Protein AF-A0A1H9PJQ0-F1 (afdb_monomer_lite)

InterPro domains:
  IPR011629 Zinc chaperone CobW-like, C-terminal [PF07683] (3-71)
  IPR036627 CobW-like, C-terminal domain superfamily [G3DSA:3.30.1220.10] (1-73)

Sequence (87 aa):
MLLNRHGSQVMRVKGVLHVKDDTRPVIIHGVQHTIHPPEHVSDWPNNDRISELIFITHGITARRVTDSLETFMKAVSNHPSPRIFHA

Foldseek 3Di:
DCLVVCLVFFQKKWKWDDDPPDPFTWIWIDGRNDTDDIDTDDDDPDPPSAIAMETEGHPDDQVVVQVVQVVVCVVPHPHDGHHYHYD

Structure (mmCIF, N/CA/C/O backbone):
data_AF-A0A1H9PJQ0-F1
#
_entry.id   AF-A0A1H9PJQ0-F1
#
loop_
_atom_site.group_PDB
_atom_site.id
_atom_site.type_symbol
_atom_site.label_atom_id
_atom_site.label_alt_id
_atom_site.label_comp_id
_atom_site.label_asym_id
_atom_site.label_entity_id
_atom_site.label_seq_id
_atom_site.pdbx_PDB_ins_code
_atom_site.Cartn_x
_atom_site.Cartn_y
_atom_site.Cartn_z
_atom_site.occupancy
_atom_site.B_iso_or_equiv
_atom_site.auth_seq_id
_atom_site.auth_comp_id
_atom_site.auth_asym_id
_atom_site.auth_atom_id
_atom_site.pdbx_PDB_model_num
ATOM 1 N N . MET A 1 1 ? -4.790 -9.914 8.126 1.00 67.88 1 MET A N 1
ATOM 2 C CA . MET A 1 1 ? -5.295 -9.348 6.856 1.00 67.88 1 MET A CA 1
ATOM 3 C C . MET A 1 1 ? -6.163 -8.124 7.148 1.00 67.88 1 MET A C 1
ATOM 5 O O . MET A 1 1 ? -7.231 -8.292 7.725 1.00 67.88 1 MET A O 1
ATOM 9 N N . LEU A 1 2 ? -5.699 -6.913 6.802 1.00 83.00 2 LEU A N 1
ATOM 10 C CA . LEU A 1 2 ? -6.379 -5.638 7.104 1.00 83.00 2 LEU A CA 1
ATOM 11 C C . LEU A 1 2 ? -7.765 -5.556 6.447 1.00 83.00 2 LEU A C 1
ATOM 13 O O . LEU A 1 2 ? -8.757 -5.459 7.157 1.00 83.00 2 LEU A O 1
ATOM 17 N N . LEU A 1 3 ? -7.844 -5.668 5.118 1.00 82.38 3 LEU A N 1
ATOM 18 C CA . LEU A 1 3 ? -9.104 -5.521 4.370 1.00 82.38 3 LEU A CA 1
ATOM 19 C C . LEU A 1 3 ? -10.107 -6.644 4.646 1.00 82.38 3 LEU A C 1
ATOM 21 O O . LEU A 1 3 ? -11.307 -6.415 4.655 1.00 82.38 3 LEU A O 1
ATOM 25 N N . ASN A 1 4 ? -9.630 -7.855 4.927 1.00 79.94 4 ASN A N 1
ATOM 26 C CA . ASN A 1 4 ? -10.511 -8.960 5.302 1.00 79.94 4 ASN A CA 1
ATOM 27 C C . ASN A 1 4 ? -11.182 -8.724 6.668 1.00 79.94 4 ASN A C 1
ATOM 29 O O . ASN A 1 4 ? -12.359 -9.020 6.826 1.00 79.94 4 ASN A O 1
ATOM 33 N N . ARG A 1 5 ? -10.454 -8.168 7.648 1.00 82.38 5 ARG A N 1
ATOM 34 C CA . ARG A 1 5 ? -10.979 -7.924 9.004 1.00 82.38 5 ARG A CA 1
ATOM 35 C C . ARG A 1 5 ? -11.699 -6.581 9.141 1.00 82.38 5 ARG A C 1
ATOM 37 O O . ARG A 1 5 ? -12.620 -6.463 9.939 1.00 82.38 5 ARG A O 1
ATOM 44 N N . HIS A 1 6 ? -11.262 -5.579 8.389 1.00 83.81 6 HIS A N 1
ATOM 45 C CA . HIS A 1 6 ? -11.704 -4.191 8.498 1.00 83.81 6 HIS A CA 1
ATOM 46 C C . HIS A 1 6 ? -12.319 -3.665 7.195 1.00 83.81 6 HIS A C 1
ATOM 48 O O . HIS A 1 6 ? -12.391 -2.457 7.005 1.00 83.81 6 HIS A O 1
ATOM 54 N N . GLY A 1 7 ? -12.760 -4.535 6.282 1.00 78.56 7 GLY A N 1
ATOM 55 C CA . GLY A 1 7 ? -13.246 -4.135 4.955 1.00 78.56 7 GLY A CA 1
ATOM 56 C C . GLY A 1 7 ? -14.440 -3.179 4.978 1.00 78.56 7 GLY A C 1
ATOM 57 O O . GLY A 1 7 ? -14.568 -2.352 4.087 1.00 78.56 7 GLY A O 1
ATOM 58 N N . SER A 1 8 ? -15.277 -3.218 6.018 1.00 86.56 8 SER A N 1
ATOM 59 C CA . SER A 1 8 ? -16.359 -2.240 6.222 1.00 86.56 8 SER A CA 1
ATOM 60 C C . SER A 1 8 ? -15.869 -0.869 6.705 1.00 86.56 8 SER A C 1
ATOM 62 O O . SER A 1 8 ? -16.582 0.119 6.575 1.00 86.56 8 SER A O 1
ATOM 64 N N . GLN A 1 9 ? -14.661 -0.806 7.267 1.00 90.50 9 GLN A N 1
ATOM 65 C CA . GLN A 1 9 ? -14.033 0.400 7.809 1.00 90.50 9 GLN A CA 1
ATOM 66 C C . GLN A 1 9 ? -12.948 0.964 6.883 1.00 90.50 9 GLN A C 1
ATOM 68 O O . GLN A 1 9 ? -12.553 2.115 7.034 1.00 90.50 9 GLN A O 1
ATOM 73 N N . VAL A 1 10 ? -12.439 0.174 5.936 1.00 90.88 10 VAL A N 1
ATOM 74 C CA . VAL A 1 10 ? -11.523 0.625 4.886 1.00 90.88 10 VAL A CA 1
ATOM 75 C C . VAL A 1 10 ? -12.320 0.742 3.601 1.00 90.88 10 VAL A C 1
ATOM 77 O O . VAL A 1 10 ? -12.520 -0.234 2.895 1.00 90.88 10 VAL A O 1
ATOM 80 N N . MET A 1 11 ? -12.796 1.942 3.294 1.00 92.12 11 MET A N 1
ATOM 81 C CA . MET A 1 11 ? -13.693 2.165 2.165 1.00 92.12 11 MET A CA 1
ATOM 82 C C . MET A 1 11 ? -12.985 2.010 0.827 1.00 92.12 11 MET A C 1
ATOM 84 O O . MET A 1 11 ? -13.519 1.385 -0.093 1.00 92.12 11 MET A O 1
ATOM 88 N N . ARG A 1 12 ? -11.784 2.581 0.716 1.00 93.62 12 ARG A N 1
ATOM 89 C CA . ARG A 1 12 ? -10.934 2.456 -0.466 1.00 93.62 12 ARG A CA 1
ATOM 90 C C . ARG A 1 12 ? -9.473 2.381 -0.070 1.00 93.62 12 ARG A C 1
ATOM 92 O O . ARG A 1 12 ? -9.043 3.019 0.888 1.00 93.62 12 ARG A O 1
ATOM 99 N N . VAL A 1 13 ? -8.719 1.653 -0.878 1.00 93.94 13 VAL A N 1
ATOM 100 C CA . VAL A 1 13 ? -7.266 1.754 -0.940 1.00 93.94 13 VAL A CA 1
ATOM 101 C C . VAL A 1 13 ? -6.873 1.966 -2.393 1.00 93.94 13 VAL A C 1
ATOM 103 O O . VAL A 1 13 ? -7.410 1.323 -3.298 1.00 93.94 13 VAL A O 1
ATOM 106 N N . LYS A 1 14 ? -5.956 2.889 -2.638 1.00 95.62 14 LYS A N 1
ATOM 107 C CA . LYS A 1 14 ? -5.279 2.993 -3.929 1.00 95.62 14 LYS A CA 1
ATOM 108 C C . LYS A 1 14 ? -3.791 3.080 -3.687 1.00 95.62 14 LYS A C 1
ATOM 110 O O . LYS A 1 14 ? -3.367 3.487 -2.607 1.00 95.62 14 LYS A O 1
ATOM 115 N N . GLY A 1 15 ? -3.010 2.735 -4.692 1.00 95.56 15 GLY A N 1
ATOM 116 C CA . GLY A 1 15 ? -1.592 2.974 -4.596 1.00 95.56 15 GLY A CA 1
ATOM 117 C C . GLY A 1 15 ? -0.814 2.650 -5.842 1.00 95.56 15 GLY A C 1
ATOM 118 O O . GLY A 1 15 ? -1.317 2.016 -6.767 1.00 95.56 15 GLY A O 1
ATOM 119 N N . VAL A 1 16 ? 0.425 3.103 -5.795 1.00 96.56 16 VAL A N 1
ATOM 120 C CA . VAL A 1 16 ? 1.491 2.853 -6.750 1.00 96.56 16 VAL A CA 1
ATOM 121 C C . VAL A 1 16 ? 2.557 2.104 -5.966 1.00 96.56 16 VAL A C 1
ATOM 123 O O . VAL A 1 16 ? 2.989 2.571 -4.916 1.00 96.56 16 VAL A O 1
ATOM 126 N N . LEU A 1 17 ? 2.941 0.918 -6.414 1.00 95.25 17 LEU A N 1
ATOM 127 C CA . LEU A 1 17 ? 3.878 0.054 -5.712 1.00 95.25 17 LEU A CA 1
ATOM 128 C C . LEU A 1 17 ? 5.185 -0.052 -6.487 1.00 95.25 17 LEU A C 1
ATOM 130 O O . LEU A 1 17 ? 5.189 -0.355 -7.679 1.00 95.25 17 LEU A O 1
ATOM 134 N N . HIS A 1 18 ? 6.288 0.129 -5.768 1.00 94.75 18 HIS A N 1
ATOM 135 C CA . HIS A 1 18 ? 7.612 -0.297 -6.188 1.00 94.75 18 HIS A CA 1
ATOM 136 C C . HIS A 1 18 ? 7.777 -1.757 -5.785 1.00 94.75 18 HIS A C 1
ATOM 138 O O . HIS A 1 18 ? 7.898 -2.084 -4.601 1.00 94.75 18 HIS A O 1
ATOM 144 N N . VAL A 1 19 ? 7.691 -2.633 -6.780 1.00 92.38 19 VAL A N 1
ATOM 145 C CA . VAL A 1 19 ? 7.823 -4.074 -6.600 1.00 92.38 19 VAL A CA 1
ATOM 146 C C . VAL A 1 19 ? 9.267 -4.462 -6.867 1.00 92.38 19 VAL A C 1
ATOM 148 O O . VAL A 1 19 ? 9.896 -3.973 -7.801 1.00 92.38 19 VAL A O 1
ATOM 151 N N . LYS A 1 20 ? 9.805 -5.343 -6.025 1.00 89.88 20 LYS A N 1
ATOM 152 C CA . LYS A 1 20 ? 11.162 -5.850 -6.195 1.00 89.88 20 LYS A CA 1
ATOM 153 C C . LYS A 1 20 ? 11.294 -6.521 -7.569 1.00 89.88 20 LYS A C 1
ATOM 155 O O . LYS A 1 20 ? 10.422 -7.290 -7.957 1.00 89.88 20 LYS A O 1
ATOM 160 N N . ASP A 1 21 ? 12.404 -6.251 -8.248 1.00 90.12 21 ASP A N 1
ATOM 161 C CA . ASP A 1 21 ? 12.771 -6.846 -9.538 1.00 90.12 21 ASP A CA 1
ATOM 162 C C . ASP A 1 21 ? 11.889 -6.416 -10.741 1.00 90.12 21 ASP A C 1
ATOM 164 O O . ASP A 1 21 ? 12.091 -6.926 -11.841 1.00 90.12 21 ASP A O 1
ATOM 168 N N . ASP A 1 22 ? 10.989 -5.428 -10.588 1.00 91.75 22 ASP A N 1
ATOM 169 C CA . ASP A 1 22 ? 10.338 -4.722 -11.709 1.00 91.75 22 ASP A CA 1
ATOM 170 C C . ASP A 1 22 ? 10.622 -3.214 -11.619 1.00 91.75 22 ASP A C 1
ATOM 172 O O . ASP A 1 22 ? 10.527 -2.589 -10.562 1.00 91.75 22 ASP A O 1
ATOM 176 N N . THR A 1 23 ? 11.008 -2.614 -12.742 1.00 91.00 23 THR A N 1
ATOM 177 C CA . THR A 1 23 ? 11.300 -1.179 -12.824 1.00 91.00 23 THR A CA 1
ATOM 178 C C . THR A 1 23 ? 10.052 -0.334 -13.051 1.00 91.00 23 THR A C 1
ATOM 180 O O . THR A 1 23 ? 10.103 0.884 -12.857 1.00 91.00 23 THR A O 1
ATOM 183 N N . ARG A 1 24 ? 8.941 -0.957 -13.453 1.00 94.56 24 ARG A N 1
ATOM 184 C CA . ARG A 1 24 ? 7.650 -0.314 -13.688 1.00 94.56 24 ARG A CA 1
ATOM 185 C C . ARG A 1 24 ? 6.829 -0.240 -12.400 1.00 94.56 24 ARG A C 1
ATOM 187 O O . ARG A 1 24 ? 6.909 -1.149 -11.571 1.00 94.56 24 ARG A O 1
ATOM 194 N N . PRO A 1 25 ? 6.006 0.803 -12.219 1.00 96.69 25 PRO A N 1
ATOM 195 C CA . PRO A 1 25 ? 5.097 0.850 -11.089 1.00 96.69 25 PRO A CA 1
ATOM 196 C C . PRO A 1 25 ? 3.951 -0.142 -11.267 1.00 96.69 25 PRO A C 1
ATOM 198 O O . PRO A 1 25 ? 3.423 -0.326 -12.368 1.00 96.69 25 PRO A O 1
ATOM 201 N N . VAL A 1 26 ? 3.507 -0.708 -10.146 1.00 96.81 26 VAL A N 1
ATOM 202 C CA . VAL A 1 26 ? 2.284 -1.511 -10.086 1.00 96.81 26 VAL A CA 1
ATOM 203 C C . VAL A 1 26 ? 1.175 -0.712 -9.420 1.00 96.81 26 VAL A C 1
ATOM 205 O O . VAL A 1 26 ? 1.306 -0.278 -8.277 1.00 96.81 26 VAL A O 1
ATOM 208 N N . ILE A 1 27 ? 0.060 -0.536 -10.116 1.00 96.62 27 ILE A N 1
ATOM 209 C CA . ILE A 1 27 ? -1.125 0.132 -9.595 1.00 96.62 27 ILE A CA 1
ATOM 210 C C . ILE A 1 27 ? -1.997 -0.881 -8.859 1.00 96.62 27 ILE A C 1
ATOM 212 O O . ILE A 1 27 ? -2.309 -1.953 -9.379 1.00 96.62 27 ILE A O 1
ATOM 216 N N . ILE A 1 28 ? -2.423 -0.516 -7.649 1.00 96.00 28 ILE A N 1
ATOM 217 C CA . ILE A 1 28 ? -3.410 -1.276 -6.884 1.00 96.00 28 ILE A CA 1
ATOM 218 C C . ILE A 1 28 ? -4.665 -0.454 -6.623 1.00 96.00 28 ILE A C 1
ATOM 220 O O . ILE A 1 28 ? -4.619 0.741 -6.303 1.00 96.00 28 ILE A O 1
ATOM 224 N N . HIS A 1 29 ? -5.804 -1.134 -6.692 1.00 95.75 29 HIS A N 1
ATOM 225 C CA . HIS A 1 29 ? -7.105 -0.576 -6.363 1.00 95.75 29 HIS A CA 1
ATOM 226 C C . HIS A 1 29 ? -7.896 -1.565 -5.518 1.00 95.75 29 HIS A C 1
ATOM 228 O O . HIS A 1 29 ? -8.083 -2.720 -5.896 1.00 95.75 29 HIS A O 1
ATOM 234 N N . GLY A 1 30 ? -8.387 -1.091 -4.378 1.00 92.44 30 GLY A N 1
ATOM 235 C CA . GLY A 1 30 ? -9.270 -1.843 -3.507 1.00 92.44 30 GLY A CA 1
ATOM 236 C C . GLY A 1 30 ? -10.476 -1.023 -3.084 1.00 92.44 30 GLY A C 1
ATOM 237 O O . GLY A 1 30 ? -10.372 0.176 -2.812 1.00 92.44 30 GLY A O 1
ATOM 238 N N . VAL A 1 31 ? -11.624 -1.686 -3.013 1.00 92.19 31 VAL A N 1
ATOM 239 C CA . VAL A 1 31 ? -12.879 -1.134 -2.506 1.00 92.19 31 VAL A CA 1
ATOM 240 C C . VAL A 1 31 ? -13.393 -2.091 -1.444 1.00 92.19 31 VAL A C 1
ATOM 242 O O . VAL A 1 31 ? -13.677 -3.255 -1.731 1.00 92.19 31 VAL A O 1
ATOM 245 N N . GLN A 1 32 ? -13.499 -1.606 -0.209 1.0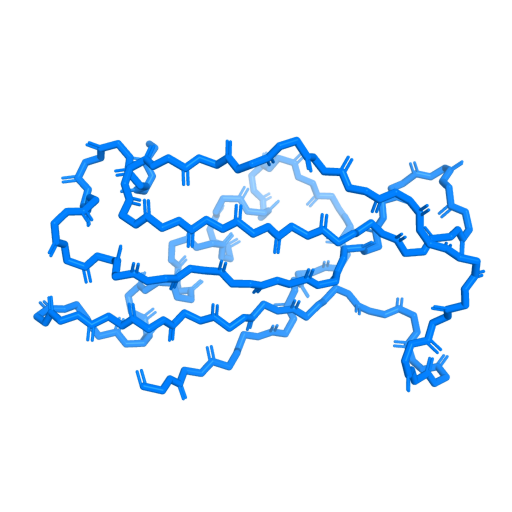0 88.75 32 GLN A N 1
ATOM 246 C CA . GLN A 1 32 ? -13.860 -2.424 0.946 1.00 88.75 32 GLN A CA 1
ATOM 247 C C . GLN A 1 32 ? -12.989 -3.687 1.070 1.00 88.75 32 GLN A C 1
ATOM 249 O O . GLN A 1 32 ? -11.787 -3.611 1.320 1.00 88.75 32 GLN A O 1
ATOM 254 N N . HIS A 1 33 ? -13.589 -4.862 0.889 1.00 87.81 33 HIS A N 1
ATOM 255 C CA . HIS A 1 33 ? -12.931 -6.163 0.997 1.00 87.81 33 HIS A CA 1
ATOM 256 C C . HIS A 1 33 ? -12.402 -6.695 -0.346 1.00 87.81 33 HIS A C 1
ATOM 258 O O . HIS A 1 33 ? -11.773 -7.751 -0.371 1.00 87.81 33 HIS A O 1
ATOM 264 N N . THR A 1 34 ? -12.664 -6.000 -1.455 1.00 89.00 34 THR A N 1
ATOM 265 C CA . THR A 1 34 ? -12.289 -6.435 -2.806 1.00 89.00 34 THR A CA 1
ATOM 266 C C . THR A 1 34 ? -11.024 -5.722 -3.267 1.00 89.00 34 THR A C 1
ATOM 268 O O . THR A 1 34 ? -10.931 -4.499 -3.171 1.00 89.00 34 THR A O 1
ATOM 271 N N . ILE A 1 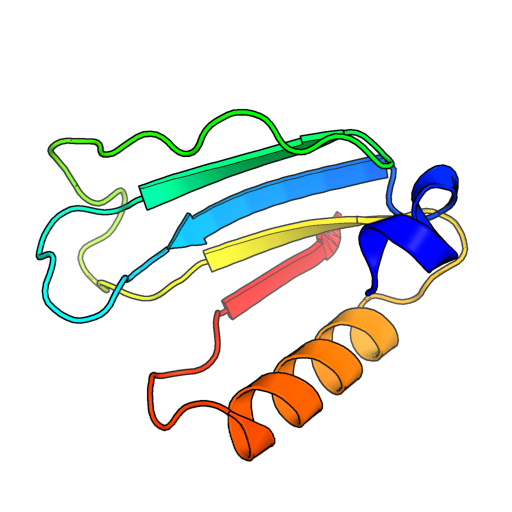35 ? -10.071 -6.485 -3.805 1.00 90.94 35 ILE A N 1
ATOM 272 C CA . ILE A 1 35 ? -8.894 -5.979 -4.519 1.00 90.94 35 ILE A CA 1
ATOM 273 C C . ILE A 1 35 ? -9.058 -6.308 -6.001 1.00 90.94 35 ILE A C 1
ATOM 275 O O . ILE A 1 35 ? -9.295 -7.462 -6.355 1.00 90.94 35 ILE A O 1
ATOM 279 N N . HIS A 1 36 ? -8.937 -5.296 -6.857 1.00 93.06 36 HIS A N 1
ATOM 280 C CA . HIS A 1 36 ? -8.891 -5.488 -8.303 1.00 93.06 36 HIS A CA 1
ATOM 281 C C . HIS A 1 36 ? -7.525 -6.041 -8.730 1.00 93.06 36 HIS A C 1
ATOM 283 O O . HIS A 1 3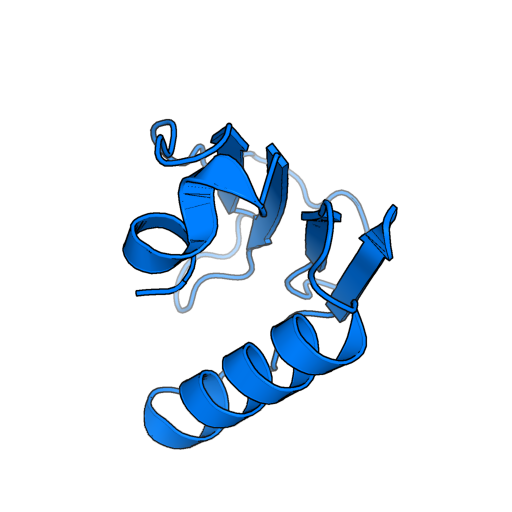6 ? -6.534 -5.808 -8.030 1.00 93.06 36 HIS A O 1
ATOM 289 N N . PRO A 1 37 ? -7.450 -6.748 -9.874 1.00 95.81 37 PRO A N 1
ATOM 290 C CA . PRO A 1 37 ? -6.180 -7.194 -10.432 1.00 95.81 37 PRO A CA 1
ATOM 291 C C . PRO A 1 37 ? -5.170 -6.036 -10.511 1.00 95.81 37 PRO A C 1
ATOM 293 O O . PRO A 1 37 ? -5.524 -4.978 -11.033 1.00 95.81 37 PRO A O 1
ATOM 296 N N . PRO A 1 38 ? -3.944 -6.203 -9.983 1.00 95.31 38 PRO A N 1
ATOM 297 C CA . PRO A 1 38 ? -2.906 -5.189 -10.107 1.00 95.31 38 PRO A CA 1
ATOM 298 C C . PRO A 1 38 ? -2.506 -4.963 -11.568 1.00 95.31 38 PRO A C 1
ATOM 300 O O . PRO A 1 38 ? -2.410 -5.916 -12.343 1.00 95.31 38 PRO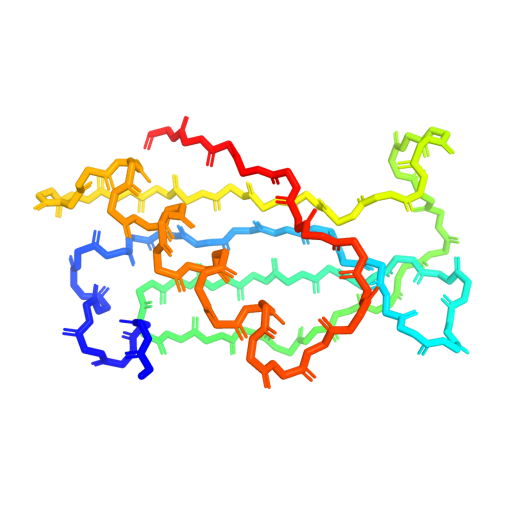 A O 1
ATOM 303 N N . GLU A 1 39 ? -2.219 -3.715 -11.924 1.00 95.94 39 GLU A N 1
ATOM 304 C CA . GLU A 1 39 ? -1.834 -3.321 -13.282 1.00 95.94 39 GLU A CA 1
ATOM 305 C C . GLU A 1 39 ? -0.392 -2.809 -13.307 1.00 95.94 39 GLU A C 1
ATOM 307 O O . GLU A 1 39 ? -0.009 -1.999 -12.468 1.00 95.94 39 GLU A O 1
ATOM 312 N N . HIS A 1 40 ? 0.412 -3.264 -14.272 1.00 95.62 40 HIS A N 1
ATOM 313 C CA . HIS A 1 40 ? 1.752 -2.720 -14.504 1.00 95.62 40 HIS A CA 1
ATOM 314 C C . HIS A 1 40 ? 1.647 -1.604 -15.538 1.00 95.62 40 HIS A C 1
ATOM 316 O O . HIS A 1 40 ? 1.241 -1.863 -16.671 1.00 95.62 40 HIS A O 1
ATOM 322 N N . VAL A 1 41 ? 2.034 -0.388 -15.168 1.00 94.88 41 VAL A N 1
ATOM 323 C CA . VAL A 1 41 ? 1.997 0.774 -16.069 1.00 94.88 41 VAL A CA 1
ATOM 324 C C . VAL A 1 41 ? 3.402 1.129 -16.551 1.00 94.88 41 VAL A C 1
ATOM 326 O O . VAL A 1 41 ? 4.390 0.680 -15.979 1.00 94.88 41 VAL A O 1
ATOM 329 N N . SER A 1 42 ? 3.524 1.897 -17.631 1.00 93.19 42 SER A N 1
ATOM 330 C CA . SER A 1 42 ? 4.837 2.190 -18.229 1.00 93.19 42 SER A CA 1
ATOM 331 C C . SER A 1 42 ? 5.671 3.160 -17.392 1.00 93.19 42 SER A C 1
ATOM 333 O O . SER A 1 42 ? 6.871 2.949 -17.227 1.00 93.19 42 SER A O 1
ATOM 335 N N . ASP A 1 43 ? 5.027 4.191 -16.841 1.00 93.31 43 ASP A N 1
ATOM 336 C CA . ASP A 1 43 ? 5.709 5.356 -16.285 1.00 93.31 43 ASP A CA 1
ATOM 337 C C . ASP A 1 43 ? 5.343 5.604 -14.823 1.00 93.31 43 ASP A C 1
ATOM 339 O O . ASP A 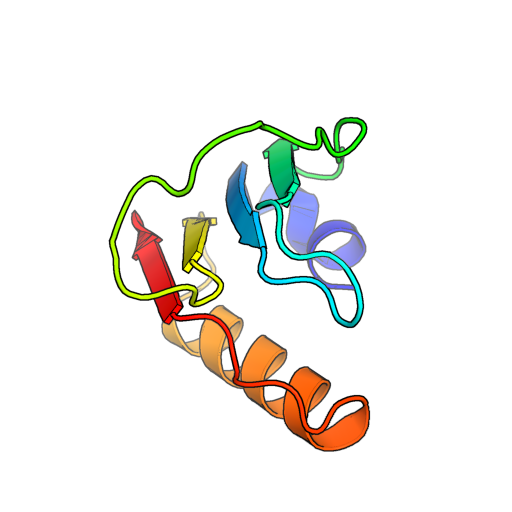1 43 ? 4.200 5.426 -14.395 1.00 93.31 43 ASP A O 1
ATOM 343 N N . TRP A 1 44 ? 6.334 6.058 -14.057 1.00 94.25 44 TRP A N 1
ATOM 344 C CA . TRP A 1 44 ? 6.140 6.503 -12.682 1.00 94.25 44 TRP A CA 1
ATOM 345 C C . TRP A 1 44 ? 5.453 7.872 -12.638 1.00 94.25 44 TRP A C 1
ATOM 347 O O . TRP A 1 44 ? 5.781 8.745 -13.442 1.00 94.25 44 TRP A O 1
ATOM 357 N N . PRO A 1 45 ? 4.543 8.106 -11.676 1.00 88.31 45 PRO A N 1
ATOM 358 C CA . PRO A 1 45 ? 3.895 9.408 -11.519 1.00 88.31 45 PRO A CA 1
ATOM 359 C C . PRO A 1 45 ? 4.855 10.499 -11.016 1.00 88.31 45 PRO A C 1
ATOM 361 O O . PRO A 1 45 ? 4.565 11.686 -11.149 1.00 88.31 45 PRO A O 1
ATOM 364 N N . ASN A 1 46 ? 5.979 10.111 -10.411 1.00 85.31 46 ASN A N 1
ATOM 365 C CA . ASN A 1 46 ? 6.999 10.988 -9.849 1.00 85.31 46 ASN A CA 1
ATOM 366 C C . ASN A 1 46 ? 8.406 10.392 -10.066 1.00 85.31 46 ASN A C 1
ATOM 368 O O . ASN A 1 46 ? 8.561 9.217 -10.393 1.00 85.31 46 ASN A O 1
ATOM 372 N N . ASN A 1 47 ? 9.452 11.209 -9.895 1.00 85.38 47 ASN A N 1
ATOM 373 C CA . ASN A 1 47 ? 10.840 10.742 -10.041 1.00 85.38 47 ASN A CA 1
ATOM 374 C C . ASN A 1 47 ? 11.280 9.832 -8.885 1.00 85.38 47 ASN A C 1
ATOM 376 O O . ASN A 1 47 ? 12.151 8.974 -9.051 1.00 85.38 47 ASN A O 1
ATOM 380 N N . ASP A 1 48 ? 10.672 10.023 -7.719 1.00 83.75 48 ASP A N 1
ATOM 381 C CA . ASP A 1 48 ? 10.933 9.252 -6.517 1.00 83.75 48 ASP A CA 1
ATOM 382 C C . ASP A 1 48 ? 10.212 7.905 -6.629 1.00 83.75 48 ASP A C 1
ATOM 384 O O . ASP A 1 48 ? 9.062 7.792 -6.222 1.00 83.75 48 ASP A O 1
ATOM 388 N N . ARG A 1 49 ? 10.875 6.878 -7.182 1.00 91.44 49 ARG A N 1
ATOM 389 C CA . ARG A 1 49 ? 10.341 5.506 -7.336 1.00 91.44 49 ARG A CA 1
ATOM 390 C C . ARG A 1 49 ? 10.088 4.837 -5.981 1.00 91.44 49 ARG A C 1
ATOM 392 O O . ARG A 1 49 ? 10.827 3.956 -5.541 1.00 91.44 49 ARG A O 1
ATOM 399 N N . ILE A 1 50 ? 9.075 5.301 -5.272 1.00 91.94 50 ILE A N 1
ATOM 400 C CA . ILE A 1 50 ? 8.724 4.916 -3.913 1.00 91.94 50 ILE A CA 1
ATOM 401 C C . ILE A 1 50 ? 7.261 4.500 -3.932 1.00 91.94 50 ILE A C 1
ATOM 403 O O . ILE A 1 50 ? 6.434 5.113 -4.602 1.00 91.94 50 ILE A O 1
ATOM 407 N N . SER A 1 51 ? 6.941 3.440 -3.194 1.00 94.56 51 SER A N 1
ATOM 408 C CA . SER A 1 51 ? 5.556 3.010 -3.047 1.00 94.56 51 SER A CA 1
ATOM 409 C C . SER A 1 51 ? 4.740 4.081 -2.326 1.00 94.56 51 SER A C 1
ATOM 411 O O . SER A 1 51 ? 5.135 4.557 -1.261 1.00 94.56 51 SER A O 1
ATOM 413 N N . GLU A 1 52 ? 3.572 4.406 -2.860 1.00 94.69 52 GLU A N 1
ATOM 414 C CA . GLU A 1 52 ? 2.640 5.375 -2.295 1.00 94.69 52 GLU A CA 1
ATOM 415 C C . GLU A 1 52 ? 1.260 4.737 -2.181 1.00 94.69 52 GLU A C 1
ATOM 417 O O . GLU A 1 52 ? 0.738 4.170 -3.141 1.00 94.69 52 GLU A O 1
ATOM 422 N N . LEU A 1 53 ? 0.668 4.811 -0.993 1.00 94.62 53 LEU A N 1
ATOM 423 C CA . LEU A 1 53 ? -0.656 4.274 -0.704 1.00 94.62 53 LEU A CA 1
ATOM 424 C C . LEU A 1 53 ? -1.552 5.379 -0.164 1.00 94.62 53 LEU A C 1
ATOM 426 O O . LEU A 1 53 ? -1.120 6.171 0.666 1.00 94.62 53 LEU A O 1
ATOM 430 N N . ILE A 1 54 ? -2.818 5.381 -0.566 1.00 94.44 54 ILE A N 1
ATOM 431 C CA . ILE A 1 54 ? -3.867 6.178 0.065 1.00 94.44 54 ILE A CA 1
ATOM 432 C C . ILE A 1 54 ? -4.941 5.261 0.631 1.00 94.44 54 ILE A C 1
ATOM 434 O O . ILE A 1 54 ? -5.451 4.380 -0.068 1.00 94.44 54 ILE A O 1
ATOM 438 N N . PHE A 1 55 ? -5.300 5.496 1.889 1.00 93.56 55 PHE A N 1
ATOM 439 C CA . PHE A 1 55 ? -6.424 4.843 2.544 1.00 93.56 55 PHE A CA 1
ATOM 440 C C . PHE A 1 55 ? -7.543 5.850 2.784 1.00 93.56 55 PHE A C 1
ATOM 442 O O . PHE A 1 55 ? -7.304 6.949 3.275 1.00 93.56 55 PHE A O 1
ATOM 449 N N . ILE A 1 56 ? -8.767 5.442 2.452 1.00 93.06 56 ILE A N 1
ATOM 450 C CA . ILE A 1 56 ? -9.994 6.143 2.833 1.00 93.06 56 ILE A CA 1
ATOM 451 C C . ILE A 1 56 ? -10.682 5.266 3.867 1.00 93.06 56 ILE A C 1
ATOM 453 O O . ILE A 1 56 ? -11.114 4.155 3.538 1.00 93.06 56 ILE A O 1
ATOM 457 N N . THR A 1 57 ? -10.755 5.728 5.112 1.00 92.31 57 THR A N 1
ATOM 458 C CA . THR A 1 57 ? -11.243 4.923 6.238 1.00 92.31 57 THR A CA 1
ATOM 459 C C . THR A 1 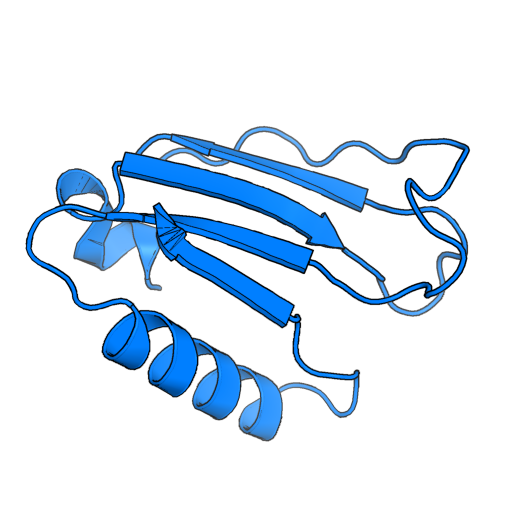57 ? -12.422 5.569 6.955 1.00 92.31 57 THR A C 1
ATOM 461 O O . THR A 1 57 ? -12.645 6.772 6.906 1.00 92.31 57 THR A O 1
ATOM 464 N N . HIS A 1 58 ? -13.194 4.742 7.655 1.00 91.88 58 HIS A N 1
ATOM 465 C CA . HIS A 1 58 ? -14.271 5.163 8.536 1.00 91.88 58 HIS A CA 1
ATOM 466 C C . HIS A 1 58 ? -14.161 4.416 9.871 1.00 91.88 58 HIS A C 1
ATOM 468 O O . HIS A 1 58 ? -14.218 3.188 9.923 1.00 91.88 58 HIS A O 1
ATOM 474 N N . GLY A 1 59 ? -13.953 5.151 10.966 1.00 91.06 59 GLY A N 1
ATOM 475 C CA . GLY A 1 59 ? -13.802 4.568 12.307 1.00 91.06 59 GLY A CA 1
ATOM 476 C C . GLY A 1 59 ? -12.459 3.869 12.576 1.00 91.06 59 GLY A C 1
ATOM 477 O O . GLY A 1 59 ? -12.294 3.258 13.631 1.00 91.06 59 GLY A O 1
ATOM 478 N N . ILE A 1 60 ? -11.487 3.962 11.662 1.00 90.69 60 ILE A N 1
ATOM 479 C CA . ILE A 1 60 ? -10.088 3.563 11.885 1.00 90.69 60 ILE A CA 1
ATOM 480 C C . ILE A 1 60 ? -9.197 4.771 11.640 1.00 90.69 60 ILE A C 1
ATOM 482 O O . ILE A 1 60 ? -9.314 5.436 10.613 1.00 90.69 60 ILE A O 1
ATOM 486 N N . THR A 1 61 ? -8.288 5.029 12.577 1.00 90.00 61 THR A N 1
ATOM 487 C CA . THR A 1 61 ? -7.345 6.140 12.473 1.00 90.00 61 THR A CA 1
ATOM 488 C C . THR A 1 61 ? -6.243 5.840 11.464 1.00 90.00 61 THR A C 1
ATOM 490 O O . THR A 1 61 ? -5.732 4.719 11.391 1.00 90.00 61 THR A O 1
ATOM 493 N N . ALA A 1 62 ? -5.818 6.886 10.758 1.00 85.38 62 ALA A N 1
ATOM 494 C CA . ALA A 1 62 ? -4.663 6.877 9.870 1.00 85.38 62 ALA A CA 1
ATOM 495 C C . ALA A 1 62 ? -3.436 6.198 10.503 1.00 85.38 62 ALA A C 1
ATOM 497 O O . ALA A 1 62 ? -2.858 5.265 9.949 1.00 85.38 62 ALA A O 1
ATOM 498 N N . ARG A 1 63 ? -3.113 6.607 11.736 1.00 89.69 63 ARG A N 1
ATOM 499 C CA . ARG A 1 63 ? -1.995 6.068 12.514 1.00 89.69 63 ARG A CA 1
ATOM 500 C C . ARG A 1 63 ? -2.075 4.555 12.701 1.00 89.69 63 ARG A C 1
ATOM 502 O O . ARG A 1 63 ? -1.077 3.876 12.524 1.00 89.69 63 ARG A O 1
ATOM 509 N N . ARG A 1 64 ? -3.255 4.006 13.004 1.00 91.12 64 ARG A N 1
ATOM 510 C CA . ARG A 1 64 ? -3.411 2.560 13.217 1.00 91.12 64 ARG A CA 1
ATOM 511 C C . ARG A 1 64 ? -3.134 1.759 11.942 1.00 91.12 64 ARG A C 1
ATOM 513 O O . ARG A 1 64 ? -2.591 0.660 12.026 1.00 91.12 64 ARG A O 1
ATOM 520 N N . VAL A 1 65 ? -3.503 2.298 10.778 1.00 89.75 65 VAL A N 1
ATOM 521 C CA . VAL A 1 65 ? -3.176 1.687 9.481 1.00 89.75 65 VAL A CA 1
ATOM 522 C C . VAL A 1 65 ? -1.671 1.754 9.231 1.00 89.75 65 VAL A C 1
ATOM 524 O O . VAL A 1 65 ? -1.072 0.726 8.916 1.00 89.75 65 VAL A O 1
ATOM 527 N N . THR A 1 66 ? -1.061 2.926 9.432 1.00 89.81 66 THR A N 1
ATOM 528 C CA . THR A 1 66 ? 0.383 3.124 9.259 1.00 89.81 66 THR A CA 1
ATOM 529 C C . THR A 1 66 ? 1.202 2.210 10.165 1.00 89.81 66 THR A C 1
ATOM 531 O O . THR A 1 66 ? 2.007 1.432 9.660 1.00 89.81 66 THR A O 1
ATOM 534 N N . ASP A 1 67 ? 0.927 2.204 11.469 1.00 91.75 67 ASP A N 1
ATOM 535 C CA . ASP A 1 67 ? 1.644 1.383 12.450 1.00 91.75 67 ASP A CA 1
ATOM 536 C C . ASP A 1 67 ? 1.537 -0.115 12.107 1.00 91.75 67 ASP A C 1
ATOM 538 O O . ASP A 1 67 ? 2.516 -0.865 12.192 1.00 91.75 67 ASP A O 1
ATOM 542 N N . SER A 1 68 ? 0.353 -0.564 11.665 1.00 90.56 68 SER A N 1
ATOM 543 C CA . SER A 1 68 ? 0.137 -1.954 11.252 1.00 90.56 68 SER A CA 1
ATOM 544 C C . SER A 1 68 ? 0.951 -2.320 10.012 1.00 90.56 68 SER A C 1
ATOM 546 O O . SER A 1 68 ? 1.492 -3.427 9.963 1.00 90.56 68 SER A O 1
ATOM 548 N N . LEU A 1 69 ? 1.009 -1.443 9.003 1.00 89.88 69 LEU A N 1
ATOM 549 C CA . LEU A 1 69 ? 1.755 -1.707 7.775 1.00 89.88 69 LEU A CA 1
ATOM 550 C C . LEU A 1 69 ? 3.262 -1.676 8.029 1.00 89.88 69 LEU A C 1
ATOM 552 O O . LEU A 1 69 ? 3.963 -2.577 7.583 1.00 89.88 69 LEU A O 1
ATOM 556 N N . GLU A 1 70 ? 3.758 -0.696 8.783 1.00 90.25 70 GLU A N 1
ATOM 557 C CA . GLU A 1 70 ? 5.173 -0.620 9.153 1.00 90.25 70 GLU A CA 1
ATOM 558 C C . GLU A 1 70 ? 5.627 -1.856 9.930 1.00 90.25 70 GLU A C 1
ATOM 560 O O . GLU A 1 70 ? 6.689 -2.411 9.648 1.00 90.25 70 GLU A O 1
ATOM 565 N N . THR A 1 71 ? 4.813 -2.313 10.886 1.00 92.44 71 THR A N 1
ATOM 566 C CA . THR A 1 71 ? 5.093 -3.534 11.654 1.00 92.44 71 THR A CA 1
ATOM 567 C C . THR A 1 71 ? 5.159 -4.754 10.739 1.00 92.44 71 THR A C 1
ATOM 569 O O . THR A 1 71 ? 6.079 -5.561 10.856 1.00 92.44 71 THR A O 1
ATOM 572 N N . PHE A 1 72 ? 4.215 -4.879 9.800 1.00 91.12 72 PHE A N 1
ATOM 573 C CA . PHE A 1 72 ? 4.222 -5.960 8.817 1.00 91.12 72 PHE A CA 1
ATOM 574 C C . PHE A 1 72 ? 5.465 -5.904 7.922 1.00 91.12 72 PHE A C 1
ATOM 576 O O . PHE A 1 72 ? 6.157 -6.909 7.800 1.00 91.12 72 PHE A O 1
ATOM 583 N N . MET A 1 73 ? 5.790 -4.736 7.357 1.00 90.75 73 MET A N 1
ATOM 584 C CA . MET A 1 73 ? 6.943 -4.554 6.470 1.00 90.75 73 MET A CA 1
ATOM 585 C C . MET A 1 73 ? 8.250 -4.930 7.164 1.00 90.75 73 MET A C 1
ATOM 587 O O . MET A 1 73 ? 8.987 -5.746 6.624 1.00 90.75 73 MET A O 1
ATOM 591 N N . LYS A 1 74 ? 8.482 -4.454 8.396 1.00 91.56 74 LYS A N 1
ATOM 592 C CA . LYS A 1 74 ? 9.666 -4.820 9.197 1.00 91.56 74 LYS A CA 1
ATOM 593 C C . LYS A 1 74 ? 9.811 -6.331 9.407 1.00 91.56 74 LYS A C 1
ATOM 595 O O . LYS A 1 74 ? 10.926 -6.810 9.576 1.00 91.56 74 LYS A O 1
ATOM 600 N N . ALA A 1 75 ? 8.701 -7.069 9.428 1.00 93.25 75 ALA A N 1
ATOM 601 C CA . ALA A 1 75 ? 8.706 -8.511 9.642 1.00 93.25 75 ALA A CA 1
ATOM 602 C C . ALA A 1 75 ? 8.925 -9.327 8.357 1.00 93.25 75 ALA A C 1
ATOM 604 O O . ALA A 1 75 ? 9.372 -10.467 8.448 1.00 93.25 75 ALA A O 1
ATOM 605 N N . VAL A 1 76 ? 8.587 -8.788 7.178 1.00 91.44 76 VAL A N 1
ATOM 606 C CA . VAL A 1 76 ? 8.535 -9.578 5.930 1.00 91.44 76 VAL A CA 1
ATOM 607 C C . VAL A 1 76 ? 9.388 -9.034 4.787 1.00 91.44 76 VAL A C 1
ATOM 609 O O . VAL A 1 76 ? 9.521 -9.707 3.767 1.00 91.44 76 VAL A O 1
ATOM 612 N N . SER A 1 77 ? 9.929 -7.818 4.898 1.00 88.06 77 SER A N 1
ATOM 613 C CA . SER A 1 77 ? 10.610 -7.156 3.788 1.00 88.06 77 SER A CA 1
ATOM 614 C C . SER A 1 77 ? 11.668 -6.156 4.250 1.00 88.06 77 SER A C 1
ATOM 616 O O . SER A 1 77 ? 11.466 -5.394 5.188 1.00 88.06 77 SER A O 1
ATOM 618 N N . ASN A 1 78 ? 12.772 -6.098 3.504 1.00 88.00 78 ASN A N 1
ATOM 619 C CA . ASN A 1 78 ? 13.768 -5.027 3.610 1.00 88.00 78 ASN A CA 1
ATOM 620 C C . ASN A 1 78 ? 13.538 -3.920 2.563 1.00 88.00 78 ASN A C 1
ATOM 622 O O . ASN A 1 78 ? 14.347 -3.002 2.442 1.00 88.00 78 ASN A O 1
ATOM 626 N N . HIS A 1 79 ? 12.465 -4.018 1.771 1.00 87.12 79 HIS A N 1
ATOM 627 C CA . HIS A 1 79 ? 12.082 -2.985 0.815 1.00 87.12 79 HIS A CA 1
ATOM 628 C C . HIS A 1 79 ? 11.562 -1.746 1.566 1.00 87.12 79 HIS A C 1
ATOM 630 O O . HIS A 1 79 ? 10.852 -1.917 2.561 1.00 87.12 79 HIS A O 1
ATOM 636 N N . PRO A 1 80 ? 11.854 -0.513 1.103 1.00 86.94 80 PRO A N 1
ATOM 637 C CA . PRO A 1 80 ? 11.326 0.702 1.715 1.00 86.94 80 PRO A CA 1
ATOM 638 C C . PRO A 1 80 ? 9.818 0.635 1.974 1.00 86.94 80 PRO A C 1
ATOM 640 O O . PRO A 1 80 ? 9.045 0.252 1.087 1.00 86.94 80 PRO A O 1
ATOM 643 N N . SER A 1 81 ? 9.413 1.020 3.188 1.00 88.56 81 SER A N 1
ATOM 644 C CA . SER A 1 81 ? 8.002 1.134 3.556 1.00 88.56 81 SER A CA 1
ATOM 645 C C . SER A 1 81 ? 7.292 2.141 2.646 1.00 88.56 81 SER A C 1
ATOM 647 O O . SER A 1 81 ? 7.864 3.196 2.355 1.00 88.56 81 SER A O 1
ATOM 649 N N . PRO A 1 82 ? 6.047 1.864 2.218 1.00 92.12 82 PRO A N 1
ATOM 650 C CA . PRO A 1 82 ? 5.283 2.821 1.432 1.00 92.12 82 PRO A CA 1
ATOM 651 C C . PRO A 1 82 ? 5.044 4.126 2.193 1.00 92.12 82 PRO A C 1
ATOM 653 O O . PRO A 1 82 ? 4.773 4.104 3.395 1.00 92.12 82 PRO A O 1
ATOM 656 N N . ARG A 1 83 ? 5.062 5.259 1.485 1.00 91.94 83 ARG A N 1
ATOM 657 C CA . ARG A 1 83 ? 4.491 6.510 1.998 1.00 91.94 83 ARG A CA 1
ATOM 658 C C . ARG A 1 83 ? 2.974 6.344 2.050 1.00 91.94 83 ARG A C 1
ATOM 660 O O . ARG A 1 83 ? 2.368 5.892 1.077 1.00 91.94 83 ARG A O 1
ATOM 667 N N . ILE A 1 84 ? 2.365 6.690 3.180 1.00 92.19 84 ILE A N 1
ATOM 668 C CA . ILE A 1 84 ? 0.928 6.503 3.389 1.00 92.19 84 ILE A CA 1
ATOM 669 C C . ILE A 1 84 ? 0.243 7.857 3.519 1.00 92.19 84 ILE A C 1
ATOM 671 O O . ILE A 1 84 ? 0.531 8.632 4.430 1.00 92.19 84 ILE A O 1
ATOM 675 N N . PHE A 1 85 ? -0.704 8.091 2.625 1.00 90.50 85 PHE A N 1
ATOM 676 C CA . PHE A 1 85 ? -1.641 9.197 2.639 1.00 90.50 85 PHE A CA 1
ATOM 677 C C . PHE A 1 85 ? -2.993 8.724 3.173 1.00 90.50 85 PHE A C 1
ATOM 679 O O . PHE A 1 85 ? -3.360 7.550 3.071 1.00 90.50 85 PHE A O 1
ATOM 686 N N . HIS A 1 86 ? -3.752 9.658 3.730 1.00 85.19 86 HIS A N 1
ATOM 687 C CA . HIS A 1 86 ? -5.062 9.388 4.309 1.00 85.19 86 HIS A CA 1
ATOM 688 C C . HIS A 1 86 ? -6.036 10.472 3.866 1.00 85.19 86 HIS A C 1
ATOM 690 O O . HIS A 1 86 ? -5.642 11.636 3.765 1.00 85.19 86 HIS A O 1
ATOM 696 N N . ALA A 1 87 ? -7.277 10.076 3.598 1.00 76.75 87 ALA A N 1
ATOM 697 C CA . ALA A 1 87 ? -8.385 10.972 3.281 1.00 76.75 87 ALA A CA 1
ATOM 698 C C . ALA A 1 87 ? -9.639 10.587 4.069 1.00 76.75 87 ALA A C 1
ATOM 700 O O . ALA A 1 87 ? -9.826 9.373 4.326 1.00 76.75 87 ALA A O 1
#

Organism: NCBI:txid416874

Radius of gyration: 12.9 Å; chains: 1; bounding box: 30×21×31 Å

Secondary structure (DSSP, 8-state):
-HHHHHTTTEEEEEEEE--TT-SS-EEEEEETTEEPPPEE-SS-SSSS---EEEEEESSS-HHHHHHHHHHHHHHH--SPPPEEEE-

pLDDT: mean 90.58, std 4.85, range [67.88, 96.81]